Protein AF-A0A1C4DGW2-F1 (afdb_monomer_lite)

Structure (mmCIF, N/CA/C/O backbone):
data_AF-A0A1C4DGW2-F1
#
_entry.id   AF-A0A1C4DGW2-F1
#
loop_
_atom_site.group_PDB
_atom_site.id
_atom_site.type_symbol
_atom_site.label_atom_id
_atom_site.label_alt_id
_atom_site.label_comp_id
_atom_site.label_asym_id
_atom_site.label_entity_id
_atom_site.label_seq_id
_atom_site.pdbx_PDB_ins_code
_atom_site.Cartn_x
_atom_site.Cartn_y
_atom_site.Cartn_z
_atom_site.occupancy
_atom_site.B_iso_or_equiv
_atom_site.auth_seq_id
_atom_site.auth_comp_id
_atom_site.auth_asym_id
_atom_site.auth_atom_id
_atom_site.pdbx_PDB_model_num
ATOM 1 N N . MET A 1 1 ? 7.134 -4.731 -14.682 1.00 63.47 1 MET A N 1
ATOM 2 C CA . MET A 1 1 ? 5.787 -4.862 -14.090 1.00 63.47 1 MET A CA 1
ATOM 3 C C . MET A 1 1 ? 5.821 -5.672 -12.795 1.00 63.47 1 MET A C 1
ATOM 5 O O . MET A 1 1 ? 5.608 -5.067 -11.757 1.00 63.47 1 MET A O 1
ATOM 9 N N . GLU A 1 2 ? 6.229 -6.951 -12.804 1.00 74.75 2 GLU A N 1
ATOM 10 C CA . GLU A 1 2 ? 6.282 -7.800 -11.585 1.00 74.75 2 GLU A CA 1
ATOM 11 C C . GLU A 1 2 ? 7.084 -7.200 -10.411 1.00 74.75 2 GLU A C 1
ATOM 13 O O . GLU A 1 2 ? 6.680 -7.304 -9.256 1.00 74.75 2 GLU A O 1
ATOM 18 N N . VAL A 1 3 ? 8.214 -6.534 -10.684 1.00 79.50 3 VAL A N 1
ATOM 19 C CA . VAL A 1 3 ? 9.045 -5.908 -9.634 1.00 79.50 3 VAL A CA 1
ATOM 20 C C . VAL A 1 3 ? 8.311 -4.761 -8.929 1.00 79.50 3 VAL A C 1
ATOM 22 O O . VAL A 1 3 ? 8.424 -4.621 -7.715 1.00 79.50 3 VAL A O 1
ATOM 25 N N . PHE A 1 4 ? 7.538 -3.964 -9.671 1.00 80.56 4 PHE A N 1
ATOM 26 C CA . PHE A 1 4 ? 6.780 -2.839 -9.118 1.00 80.56 4 PHE A CA 1
ATOM 27 C C . PHE A 1 4 ? 5.612 -3.325 -8.265 1.00 80.56 4 PHE A C 1
ATOM 29 O O . PHE A 1 4 ? 5.425 -2.827 -7.160 1.00 80.56 4 PHE A O 1
ATOM 36 N N . GLU A 1 5 ? 4.880 -4.338 -8.732 1.00 82.75 5 GLU A N 1
ATOM 37 C CA . GLU A 1 5 ? 3.823 -4.971 -7.936 1.00 82.75 5 GLU A CA 1
ATOM 38 C C . GLU A 1 5 ? 4.374 -5.560 -6.640 1.00 82.75 5 GLU A C 1
ATOM 40 O O . GLU A 1 5 ? 3.792 -5.346 -5.580 1.00 82.75 5 GLU A O 1
ATOM 45 N N . LYS A 1 6 ? 5.534 -6.227 -6.688 1.00 87.38 6 LYS A N 1
ATOM 46 C CA . LYS A 1 6 ? 6.169 -6.764 -5.480 1.00 87.38 6 LYS A CA 1
ATOM 47 C C . LYS A 1 6 ? 6.517 -5.665 -4.471 1.00 87.38 6 LYS A C 1
ATOM 49 O O . LYS A 1 6 ? 6.206 -5.803 -3.293 1.00 87.38 6 LYS A O 1
ATOM 54 N N . ILE A 1 7 ? 7.107 -4.558 -4.930 1.00 85.81 7 ILE A N 1
ATOM 55 C CA . ILE A 1 7 ? 7.383 -3.397 -4.069 1.00 85.81 7 ILE A CA 1
ATOM 56 C C . ILE A 1 7 ? 6.077 -2.832 -3.493 1.00 85.81 7 ILE A C 1
ATOM 58 O O . ILE A 1 7 ? 6.029 -2.471 -2.316 1.00 85.81 7 ILE A O 1
ATOM 62 N N . ALA A 1 8 ? 5.015 -2.774 -4.298 1.00 88.75 8 ALA A N 1
ATOM 63 C CA . ALA A 1 8 ? 3.730 -2.250 -3.862 1.00 88.75 8 ALA A CA 1
ATOM 64 C C . ALA A 1 8 ? 3.100 -3.092 -2.746 1.00 88.75 8 ALA A C 1
ATOM 66 O O . ALA A 1 8 ? 2.653 -2.547 -1.734 1.00 88.75 8 ALA A O 1
ATOM 67 N N . VAL A 1 9 ? 3.123 -4.417 -2.910 1.00 91.44 9 VAL A N 1
ATOM 68 C CA . VAL A 1 9 ? 2.650 -5.386 -1.914 1.00 91.44 9 VAL A CA 1
ATOM 69 C C . VAL A 1 9 ? 3.453 -5.267 -0.617 1.00 91.44 9 VAL A C 1
ATOM 71 O O . VAL A 1 9 ? 2.851 -5.110 0.445 1.00 91.44 9 VAL A O 1
ATOM 74 N N . ASP A 1 10 ? 4.787 -5.232 -0.696 1.00 90.94 10 ASP A N 1
ATOM 75 C CA . ASP A 1 10 ? 5.655 -5.113 0.485 1.00 90.94 10 ASP A CA 1
ATOM 76 C C . ASP A 1 10 ? 5.385 -3.812 1.272 1.00 90.94 10 ASP A C 1
ATOM 78 O O . ASP A 1 10 ? 5.390 -3.795 2.507 1.00 90.94 10 ASP A O 1
ATOM 82 N N . ILE A 1 11 ? 5.141 -2.696 0.575 1.00 88.56 11 ILE A N 1
ATOM 83 C CA . ILE A 1 11 ? 4.799 -1.413 1.211 1.00 88.56 11 ILE A CA 1
ATOM 84 C C . ILE A 1 11 ? 3.394 -1.468 1.823 1.00 88.56 11 ILE A C 1
ATOM 86 O O . ILE A 1 11 ? 3.219 -1.024 2.962 1.00 88.56 11 ILE A O 1
ATOM 90 N N . LYS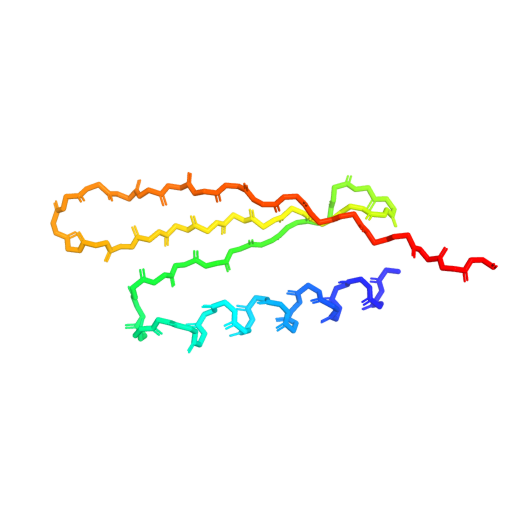 A 1 12 ? 2.408 -2.036 1.115 1.00 90.50 12 LYS A N 1
ATOM 91 C CA . LYS A 1 12 ? 1.038 -2.217 1.624 1.00 90.50 12 LYS A CA 1
ATOM 92 C C . LYS A 1 12 ? 1.028 -3.017 2.926 1.00 90.50 12 LYS A C 1
ATOM 94 O O . LYS A 1 12 ? 0.398 -2.584 3.893 1.00 90.50 12 LYS A O 1
ATOM 99 N N . GLU A 1 13 ? 1.747 -4.138 2.981 1.00 91.25 13 GLU A N 1
ATOM 100 C CA . GLU A 1 13 ? 1.861 -4.946 4.201 1.00 91.25 13 GLU A CA 1
ATOM 101 C C . GLU A 1 13 ? 2.510 -4.161 5.342 1.00 91.25 13 GLU A C 1
ATOM 103 O O . GLU A 1 13 ? 2.012 -4.178 6.468 1.00 91.25 13 GLU A O 1
ATOM 108 N N . LYS A 1 14 ? 3.587 -3.414 5.067 1.00 89.62 14 LYS A N 1
ATOM 109 C CA . LYS A 1 14 ? 4.237 -2.586 6.093 1.00 89.62 14 LYS A CA 1
ATOM 110 C C . LYS A 1 14 ? 3.302 -1.536 6.680 1.00 89.62 14 LYS A C 1
ATOM 112 O O . LYS A 1 14 ? 3.283 -1.395 7.897 1.00 89.62 14 LYS A O 1
ATOM 117 N N . ILE A 1 15 ? 2.545 -0.817 5.850 1.00 84.75 15 ILE A N 1
ATOM 118 C CA . ILE A 1 15 ? 1.596 0.201 6.332 1.00 84.75 15 ILE A CA 1
ATOM 119 C C . ILE A 1 15 ? 0.479 -0.465 7.144 1.00 84.75 15 ILE A C 1
ATOM 121 O O . ILE A 1 15 ? 0.156 0.010 8.230 1.00 84.75 15 ILE A O 1
ATOM 125 N N . SER A 1 16 ? -0.057 -1.587 6.658 1.00 85.94 16 SER A N 1
ATOM 126 C CA . SER A 1 16 ? -1.128 -2.327 7.342 1.00 85.94 16 SER A CA 1
ATOM 127 C C . SER A 1 16 ? -0.696 -2.817 8.730 1.00 85.94 16 SER A C 1
ATOM 129 O O . SER A 1 16 ? -1.479 -2.772 9.668 1.00 85.94 16 SER A O 1
ATOM 131 N N . ASN A 1 17 ? 0.574 -3.204 8.883 1.00 88.19 17 ASN A N 1
ATOM 132 C CA . ASN A 1 17 ? 1.145 -3.673 10.150 1.00 88.19 17 ASN A CA 1
ATOM 133 C C . ASN A 1 17 ? 1.578 -2.545 11.112 1.00 88.19 17 ASN A C 1
ATOM 135 O O . ASN A 1 17 ? 1.990 -2.832 12.236 1.00 88.19 17 ASN A O 1
ATOM 139 N N . MET A 1 18 ? 1.543 -1.272 10.695 1.00 85.25 18 MET A N 1
ATOM 140 C CA . MET A 1 18 ? 1.887 -0.132 11.566 1.00 85.25 18 MET A CA 1
ATOM 141 C C . MET A 1 18 ? 0.740 0.293 12.490 1.00 85.25 18 MET A C 1
ATOM 143 O O . MET A 1 18 ? 0.962 1.093 13.401 1.00 85.25 18 MET A O 1
ATOM 147 N N . VAL A 1 19 ? -0.466 -0.225 12.271 1.00 79.81 19 VAL A N 1
ATOM 148 C CA . VAL A 1 19 ? -1.654 0.055 13.082 1.00 79.81 19 VAL A CA 1
ATOM 149 C C . VAL A 1 19 ? -2.351 -1.252 13.479 1.00 79.81 19 VAL A C 1
ATOM 151 O O . VAL A 1 19 ? -2.072 -2.292 12.881 1.00 79.81 19 VAL A O 1
ATOM 154 N N . PRO A 1 20 ? -3.242 -1.235 14.485 1.00 79.06 20 PRO A N 1
ATOM 155 C CA . PRO A 1 20 ? -4.058 -2.395 14.818 1.00 79.06 20 PRO A CA 1
ATOM 156 C C . PRO A 1 20 ? -4.889 -2.897 13.628 1.00 79.06 20 PRO A C 1
ATOM 158 O O . PRO A 1 20 ? -5.332 -2.128 12.772 1.00 79.06 20 PRO A O 1
ATOM 161 N N . GLU A 1 21 ? -5.119 -4.208 13.596 1.00 75.00 21 GLU A N 1
ATOM 162 C CA . GLU A 1 21 ? -5.888 -4.865 12.540 1.00 75.00 21 GLU A CA 1
ATOM 163 C C . GLU A 1 21 ? -7.304 -4.269 12.430 1.00 75.00 21 GLU A C 1
ATOM 165 O O . GLU A 1 21 ? -8.023 -4.148 13.422 1.00 75.00 21 GLU A O 1
ATOM 170 N N . GLY A 1 22 ? -7.701 -3.885 11.212 1.00 72.00 22 GLY A N 1
ATOM 171 C CA . GLY A 1 22 ? -9.011 -3.286 10.929 1.00 72.00 22 GLY A CA 1
ATOM 172 C C . GLY A 1 22 ? -9.107 -1.766 11.130 1.00 72.00 22 GLY A C 1
ATOM 173 O O . GLY A 1 22 ? -10.164 -1.194 10.853 1.00 72.00 22 GLY A O 1
ATOM 174 N N . GLU A 1 23 ? -8.029 -1.099 11.564 1.00 81.38 23 GLU A N 1
ATOM 175 C CA . GLU A 1 23 ? -7.980 0.370 11.708 1.00 81.38 23 GLU A CA 1
ATOM 176 C C . GLU A 1 23 ? -7.464 1.105 10.461 1.00 81.38 23 GLU A C 1
ATOM 178 O O . GLU A 1 23 ? -7.581 2.332 10.358 1.00 81.38 23 GLU A O 1
ATOM 183 N N . VAL A 1 24 ? -6.899 0.373 9.499 1.00 84.62 24 VAL A N 1
ATOM 184 C CA . VAL A 1 24 ? -6.498 0.918 8.202 1.00 84.62 24 VAL A CA 1
ATOM 185 C C . VAL A 1 24 ? -6.870 -0.032 7.078 1.00 84.62 24 VAL A C 1
ATOM 187 O O . VAL A 1 24 ? -6.670 -1.242 7.174 1.00 84.62 24 VAL A O 1
ATOM 190 N N . ASP A 1 25 ? -7.374 0.542 5.996 1.00 86.50 25 ASP A N 1
ATOM 191 C CA . ASP A 1 25 ? -7.443 -0.100 4.694 1.00 86.50 25 ASP A CA 1
ATOM 192 C C . ASP A 1 25 ? -6.422 0.565 3.767 1.00 86.50 25 ASP A C 1
ATOM 194 O O . ASP A 1 25 ? -6.328 1.796 3.690 1.00 86.50 25 ASP A O 1
ATOM 198 N N . VAL A 1 26 ? -5.613 -0.257 3.107 1.00 88.69 26 VAL A N 1
ATOM 199 C CA . VAL A 1 26 ? -4.533 0.190 2.229 1.00 88.69 26 VAL A CA 1
ATOM 200 C C . VAL A 1 26 ? -4.717 -0.475 0.880 1.00 88.69 26 VAL A C 1
ATOM 202 O O . VAL A 1 26 ? -4.611 -1.699 0.750 1.00 88.69 26 VAL A O 1
ATOM 205 N N . ASP A 1 27 ? -4.918 0.342 -0.141 1.00 90.69 27 ASP A N 1
ATOM 206 C CA . ASP A 1 27 ? -4.955 -0.094 -1.528 1.00 90.69 27 ASP A CA 1
ATOM 207 C C . ASP A 1 27 ? -3.881 0.617 -2.350 1.00 90.69 27 ASP A C 1
ATOM 209 O O . ASP A 1 27 ? -3.342 1.651 -1.936 1.00 90.69 27 ASP A O 1
ATOM 213 N N . PHE A 1 28 ? -3.536 0.062 -3.507 1.00 91.38 28 PHE A N 1
ATOM 214 C CA . PHE A 1 28 ? -2.571 0.682 -4.405 1.00 91.38 28 PHE A CA 1
ATOM 215 C C . PHE A 1 28 ? -2.915 0.471 -5.874 1.00 91.38 28 PHE A C 1
ATOM 217 O O . PHE A 1 28 ? -3.587 -0.480 -6.261 1.00 91.38 28 PHE A O 1
ATOM 224 N N . MET A 1 29 ? -2.390 1.358 -6.713 1.00 90.25 29 MET A N 1
ATOM 225 C CA . MET A 1 29 ? -2.430 1.221 -8.164 1.00 90.25 29 MET A CA 1
ATOM 226 C C . MET A 1 29 ? -1.126 1.713 -8.784 1.00 90.25 29 MET A C 1
ATOM 228 O O . MET A 1 29 ? -0.531 2.688 -8.319 1.00 90.25 29 MET A O 1
ATOM 232 N N . VAL A 1 30 ? -0.700 1.051 -9.857 1.00 85.69 30 VAL A N 1
ATOM 233 C CA . VAL A 1 30 ? 0.387 1.532 -10.715 1.00 85.69 30 VAL A CA 1
ATOM 234 C C . VAL A 1 30 ? -0.194 2.607 -11.633 1.00 85.69 30 VAL A C 1
ATOM 236 O O . VAL A 1 30 ? -1.161 2.346 -12.348 1.00 85.69 30 VAL A O 1
ATOM 239 N N . VAL A 1 31 ? 0.341 3.825 -11.552 1.00 86.06 31 VAL A N 1
ATOM 240 C CA . VAL A 1 31 ? -0.158 4.988 -12.307 1.00 86.06 31 VAL A CA 1
ATOM 241 C C . VAL A 1 31 ? 0.557 5.107 -13.651 1.00 86.06 31 VAL A C 1
ATOM 243 O O . VAL A 1 31 ? -0.091 5.346 -14.669 1.00 86.06 31 VAL A O 1
ATOM 246 N N . ASP A 1 32 ? 1.872 4.914 -13.649 1.00 83.31 32 ASP A N 1
ATOM 247 C CA . ASP A 1 32 ? 2.748 4.921 -14.820 1.00 83.31 32 ASP A CA 1
ATOM 248 C C . ASP A 1 32 ? 3.974 4.017 -14.562 1.00 83.31 32 ASP A C 1
ATOM 250 O O . ASP A 1 32 ? 4.005 3.265 -13.583 1.00 83.31 32 ASP A O 1
ATOM 254 N N . ASP A 1 33 ? 4.960 4.045 -15.462 1.00 79.50 33 ASP A N 1
ATOM 255 C CA . ASP A 1 33 ? 6.119 3.144 -15.441 1.00 79.50 33 ASP A CA 1
ATOM 256 C C . ASP A 1 33 ? 7.036 3.329 -14.220 1.00 79.50 33 ASP A C 1
ATOM 258 O O . ASP A 1 33 ? 7.835 2.433 -13.931 1.00 79.50 33 ASP A O 1
ATOM 262 N N . ASP A 1 34 ? 6.941 4.455 -13.505 1.00 83.94 34 ASP A N 1
ATOM 263 C CA . ASP A 1 34 ? 7.754 4.744 -12.325 1.00 83.94 34 ASP A CA 1
ATOM 264 C C . ASP A 1 34 ? 6.947 5.171 -11.089 1.00 83.94 34 ASP A C 1
ATOM 266 O O . ASP A 1 34 ? 7.535 5.353 -10.024 1.00 83.94 34 ASP A O 1
ATOM 270 N N . THR A 1 35 ? 5.618 5.249 -11.159 1.00 86.06 35 THR A N 1
ATOM 271 C CA . THR A 1 35 ? 4.776 5.765 -10.070 1.00 86.06 35 THR A CA 1
ATOM 272 C C . THR A 1 35 ? 3.762 4.746 -9.569 1.00 86.06 35 THR A C 1
ATOM 274 O O . THR A 1 35 ? 2.931 4.210 -10.308 1.00 86.06 35 THR A O 1
ATOM 277 N N . ILE A 1 36 ? 3.761 4.552 -8.249 1.00 89.25 36 ILE A N 1
ATOM 278 C CA . ILE A 1 36 ? 2.757 3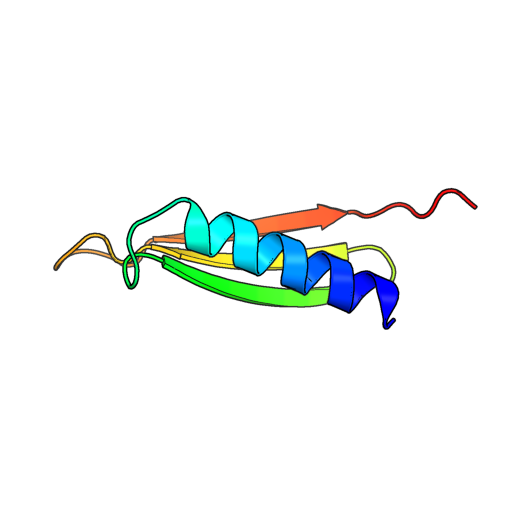.773 -7.521 1.00 89.25 36 ILE A CA 1
ATOM 279 C C . ILE A 1 36 ? 2.004 4.713 -6.585 1.00 89.25 36 ILE A C 1
ATOM 281 O O . ILE A 1 36 ? 2.605 5.404 -5.761 1.00 89.25 36 ILE A O 1
ATOM 285 N N . ARG A 1 37 ? 0.677 4.720 -6.686 1.00 91.00 37 ARG A N 1
ATOM 286 C CA . ARG A 1 37 ? -0.198 5.471 -5.787 1.00 91.00 37 ARG A CA 1
ATOM 287 C C . ARG A 1 37 ? -0.784 4.544 -4.741 1.00 91.00 37 ARG A C 1
ATOM 289 O O . ARG A 1 37 ? -1.439 3.568 -5.093 1.00 91.00 37 ARG A O 1
ATOM 296 N N . PHE A 1 38 ? -0.628 4.914 -3.478 1.00 91.44 38 PHE A N 1
ATOM 297 C CA . PHE A 1 38 ? -1.286 4.279 -2.345 1.00 91.44 38 PHE A CA 1
ATOM 298 C C . PHE A 1 38 ? -2.478 5.114 -1.893 1.00 91.44 38 PHE A C 1
ATOM 300 O O . PHE A 1 38 ? -2.403 6.343 -1.783 1.00 91.44 38 PHE A O 1
ATOM 307 N N . ILE A 1 39 ? -3.577 4.428 -1.611 1.00 89.56 39 ILE A N 1
ATOM 308 C CA . ILE A 1 39 ? -4.792 4.979 -1.026 1.00 89.56 39 ILE A CA 1
ATOM 309 C C . ILE A 1 39 ? -4.899 4.371 0.366 1.00 8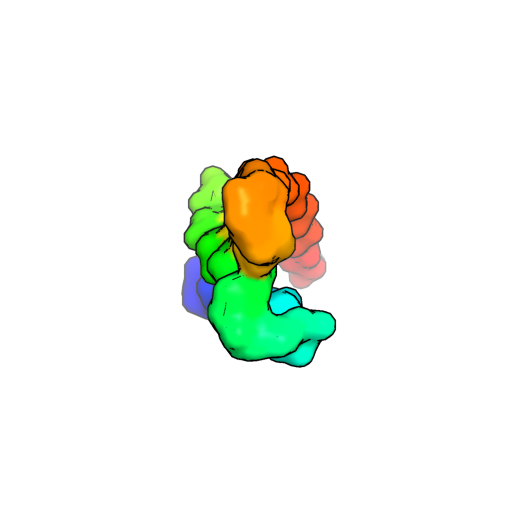9.56 39 ILE A C 1
ATOM 311 O O . ILE A 1 39 ? -5.041 3.162 0.507 1.00 89.56 39 ILE A O 1
ATOM 315 N N . VAL A 1 40 ? -4.793 5.213 1.390 1.00 87.44 40 VAL A N 1
ATOM 316 C CA . VAL A 1 40 ? -4.802 4.789 2.792 1.00 87.44 40 VAL A CA 1
ATOM 317 C C . VAL A 1 40 ? -6.027 5.388 3.464 1.00 87.44 40 VAL A C 1
ATOM 319 O O . VAL A 1 40 ? -6.131 6.611 3.584 1.00 87.44 40 VAL A O 1
ATOM 322 N N . ALA A 1 41 ? -6.953 4.541 3.896 1.00 85.50 41 ALA A N 1
ATOM 323 C CA . ALA A 1 41 ? -8.157 4.936 4.611 1.00 85.50 41 ALA A CA 1
ATOM 324 C C . ALA A 1 41 ? -8.054 4.490 6.071 1.00 85.50 41 ALA A C 1
ATOM 326 O O . ALA A 1 41 ? -7.986 3.300 6.356 1.00 85.50 41 ALA A O 1
ATOM 327 N N . PHE A 1 42 ? -8.053 5.445 7.002 1.00 79.50 42 PHE A N 1
ATOM 328 C CA . PHE A 1 42 ? -8.057 5.139 8.435 1.00 79.50 42 PHE A CA 1
ATOM 329 C C . PHE A 1 42 ? -9.485 5.099 8.978 1.00 79.50 42 PHE A C 1
AT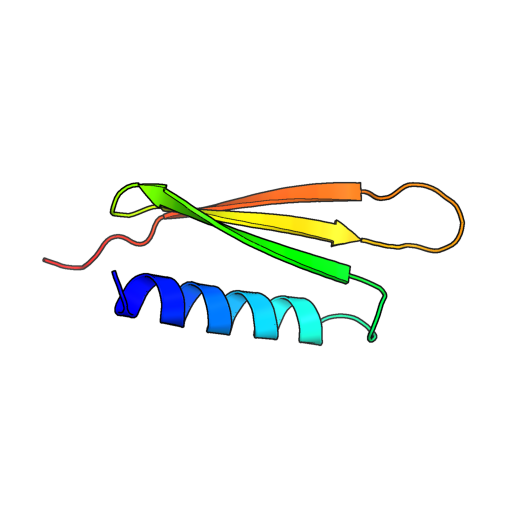OM 331 O O . PHE A 1 42 ? -10.246 6.053 8.793 1.00 79.50 42 PHE A O 1
ATOM 338 N N . SER A 1 43 ? -9.827 4.032 9.692 1.00 72.19 43 SER A N 1
ATOM 339 C CA . SER A 1 43 ? -11.086 3.851 10.420 1.00 72.19 43 SER A CA 1
ATOM 340 C C . SER A 1 43 ? -10.881 4.194 11.901 1.00 72.19 43 SER A C 1
ATOM 342 O O . SER A 1 43 ? -10.778 3.322 12.757 1.00 72.19 43 SER A O 1
ATOM 344 N N . GLN A 1 44 ? -10.832 5.487 12.239 1.00 62.97 44 GLN A N 1
ATOM 345 C CA . GLN A 1 44 ? -10.802 5.924 13.643 1.00 62.97 44 GLN A CA 1
ATOM 346 C C . GLN A 1 44 ? -12.221 5.982 14.235 1.00 62.97 44 GLN A C 1
ATOM 348 O O . GLN A 1 44 ? -12.826 7.045 14.357 1.00 62.97 44 GLN A O 1
ATOM 353 N N . GLY A 1 45 ? -12.770 4.830 14.624 1.00 59.28 45 GLY A N 1
ATOM 354 C CA . GLY A 1 45 ? -14.071 4.763 15.301 1.00 59.28 45 GLY A CA 1
ATOM 355 C C . GLY A 1 45 ? -15.253 5.309 14.477 1.00 59.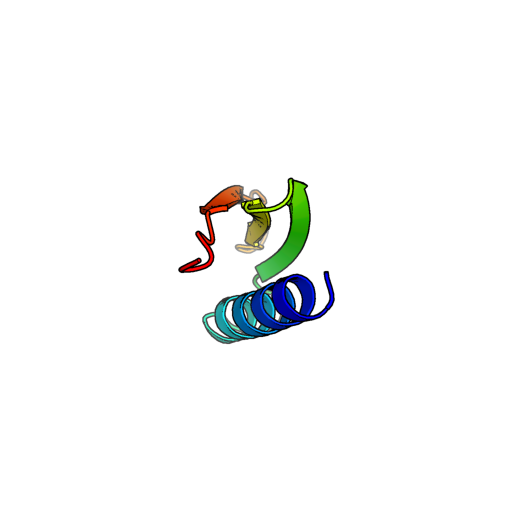28 45 GLY A C 1
ATOM 356 O O . GLY A 1 45 ? -15.269 5.227 13.253 1.00 59.28 45 GLY A O 1
ATOM 357 N N . LEU A 1 46 ? -16.284 5.829 15.162 1.00 51.34 46 LEU A N 1
ATOM 358 C CA . LEU A 1 46 ? -17.582 6.226 14.576 1.00 51.34 46 LEU A CA 1
ATOM 359 C C . LEU A 1 46 ? -17.568 7.506 13.718 1.00 51.34 46 LEU A C 1
ATOM 361 O O . LEU A 1 46 ? -18.622 7.883 13.206 1.00 51.34 46 LEU A O 1
ATOM 365 N N . TYR A 1 47 ? -16.439 8.197 13.564 1.00 54.09 47 TYR A N 1
ATOM 366 C CA . TYR A 1 47 ? -16.418 9.503 12.906 1.00 54.09 47 TYR A CA 1
ATOM 367 C C . TYR A 1 47 ? -15.241 9.625 11.930 1.00 54.09 47 TYR A C 1
ATOM 369 O O . TYR A 1 47 ? -14.085 9.670 12.326 1.00 54.09 47 TYR A O 1
ATOM 377 N N . GLU A 1 48 ? -15.615 9.713 10.650 1.00 57.19 48 GLU A N 1
ATOM 378 C CA . GLU A 1 48 ? -14.824 10.054 9.459 1.00 57.19 48 GLU A CA 1
ATOM 379 C C . GLU A 1 48 ? -13.665 9.124 9.066 1.00 57.19 48 GLU A C 1
ATOM 381 O O . GLU A 1 48 ? -12.587 9.112 9.656 1.00 57.19 48 GLU A O 1
ATOM 386 N N . GLN A 1 49 ? -13.850 8.443 7.929 1.00 59.38 49 GLN A N 1
ATOM 387 C CA . GLN A 1 49 ? -12.740 7.873 7.172 1.00 59.38 49 GLN A CA 1
ATOM 388 C C . GLN A 1 49 ? -11.890 9.011 6.601 1.00 59.38 49 GLN A C 1
ATOM 390 O O . GLN A 1 49 ? -12.334 9.756 5.723 1.00 59.38 49 GLN A O 1
ATOM 395 N N . LYS A 1 50 ? -10.648 9.139 7.071 1.00 69.31 50 LYS A N 1
ATOM 396 C CA . LYS A 1 50 ? -9.666 10.022 6.433 1.00 69.31 50 LYS A CA 1
ATOM 397 C C . LYS A 1 50 ? -8.933 9.243 5.354 1.00 69.31 50 LYS A C 1
ATOM 399 O O . LYS A 1 50 ? -8.131 8.363 5.666 1.00 69.31 50 LYS A O 1
ATOM 404 N N . ILE A 1 51 ? -9.210 9.589 4.098 1.00 72.25 51 ILE A N 1
ATOM 405 C CA . ILE A 1 51 ? -8.505 9.044 2.937 1.00 72.25 51 ILE A CA 1
ATOM 406 C C . ILE A 1 51 ? -7.284 9.916 2.661 1.00 72.25 51 ILE A C 1
ATOM 408 O O . ILE A 1 51 ? -7.409 11.074 2.258 1.00 72.25 51 ILE A O 1
ATOM 412 N N . ASN A 1 52 ? -6.102 9.341 2.848 1.00 78.31 52 ASN A N 1
ATOM 413 C CA . ASN A 1 52 ? -4.835 9.939 2.459 1.00 78.31 52 ASN A CA 1
ATOM 414 C C . ASN A 1 52 ? -4.331 9.282 1.171 1.00 78.31 52 ASN A C 1
ATOM 416 O O . ASN A 1 52 ? -4.449 8.071 0.987 1.00 78.31 52 ASN A O 1
ATOM 420 N N . LYS A 1 53 ? -3.760 10.092 0.278 1.00 82.44 53 LYS A N 1
ATOM 421 C CA . LYS A 1 53 ? -3.114 9.622 -0.951 1.00 82.44 53 LYS A CA 1
ATOM 422 C C . LYS A 1 53 ? -1.611 9.822 -0.822 1.00 82.44 53 LYS A C 1
ATOM 424 O O . LYS A 1 53 ? -1.180 10.917 -0.463 1.00 82.44 53 LYS A O 1
ATOM 429 N N . LEU A 1 54 ? -0.842 8.780 -1.117 1.00 82.69 54 LEU A N 1
ATOM 430 C CA . LEU A 1 54 ? 0.617 8.813 -1.119 1.00 82.69 54 LEU A CA 1
ATOM 431 C C . LEU A 1 54 ? 1.126 8.337 -2.479 1.00 82.69 54 LEU A C 1
ATOM 433 O O . LEU A 1 54 ? 0.935 7.178 -2.837 1.00 82.69 54 LEU A O 1
ATOM 437 N N . ASP A 1 55 ? 1.794 9.228 -3.207 1.00 82.25 55 ASP A N 1
ATOM 438 C CA . ASP A 1 55 ? 2.406 8.909 -4.496 1.00 82.25 55 ASP A CA 1
ATOM 439 C C . ASP A 1 55 ? 3.897 8.609 -4.289 1.00 82.25 55 ASP A C 1
ATOM 441 O O . ASP A 1 55 ? 4.651 9.449 -3.786 1.00 82.25 55 ASP A O 1
ATOM 445 N N . ILE A 1 56 ? 4.323 7.403 -4.666 1.00 81.75 56 ILE A N 1
ATOM 446 C CA . ILE A 1 56 ? 5.711 6.944 -4.575 1.00 81.75 56 ILE A CA 1
ATOM 447 C C . ILE A 1 56 ? 6.280 6.835 -5.987 1.00 81.75 56 ILE A C 1
ATOM 449 O O . ILE A 1 56 ? 5.794 6.048 -6.793 1.00 81.75 56 ILE A O 1
ATOM 453 N N . HIS A 1 57 ? 7.342 7.598 -6.248 1.00 81.50 57 HIS A N 1
ATOM 454 C CA . HIS A 1 57 ? 8.076 7.568 -7.510 1.00 81.50 57 HIS A CA 1
ATOM 455 C C . HIS A 1 57 ? 9.328 6.700 -7.342 1.00 81.50 57 HIS A C 1
ATOM 457 O O . HIS A 1 57 ? 10.230 7.028 -6.564 1.00 81.50 57 HIS A O 1
ATOM 463 N N . ILE A 1 58 ? 9.384 5.585 -8.056 1.00 75.38 58 ILE A N 1
ATOM 464 C CA . ILE A 1 58 ? 10.467 4.609 -8.045 1.00 75.38 58 ILE A CA 1
ATOM 465 C C . ILE A 1 58 ? 11.266 4.789 -9.331 1.00 75.38 58 ILE A C 1
ATOM 467 O O . ILE A 1 58 ? 11.006 4.160 -10.353 1.00 75.38 58 ILE A O 1
ATOM 471 N N . LYS A 1 59 ? 12.300 5.628 -9.269 1.00 74.06 59 LYS A N 1
ATOM 472 C CA . LYS A 1 59 ? 13.279 5.696 -10.353 1.00 74.06 59 LYS A CA 1
ATOM 473 C C . LYS A 1 59 ? 14.122 4.428 -10.346 1.00 74.06 59 LYS A C 1
ATOM 475 O O . LYS A 1 59 ? 14.920 4.216 -9.432 1.00 74.06 59 LYS A O 1
ATOM 480 N N . THR A 1 60 ? 13.982 3.603 -11.376 1.00 64.56 60 THR A N 1
ATOM 481 C CA . THR A 1 60 ? 14.957 2.547 -11.650 1.00 64.56 60 THR A CA 1
ATOM 482 C C . THR A 1 60 ? 16.291 3.195 -12.006 1.00 64.56 60 THR A C 1
ATOM 484 O O . THR A 1 60 ? 16.354 4.026 -12.912 1.00 64.56 60 THR A O 1
ATOM 487 N N . LEU A 1 61 ? 17.354 2.835 -11.284 1.00 59.81 61 LEU A N 1
ATOM 488 C CA . LEU A 1 61 ? 18.722 3.157 -11.681 1.00 59.81 61 LEU A CA 1
ATOM 489 C C . LEU A 1 61 ? 19.015 2.363 -12.958 1.00 59.81 61 LEU A C 1
ATOM 491 O O . LEU A 1 61 ? 19.238 1.156 -12.895 1.00 59.81 61 LEU A O 1
ATOM 495 N N . SER A 1 62 ? 18.894 3.038 -14.099 1.00 54.09 62 SER A N 1
ATOM 496 C CA . SER A 1 62 ? 19.330 2.564 -15.416 1.00 54.09 62 SER A CA 1
ATOM 497 C C . SER A 1 62 ? 20.832 2.328 -15.453 1.00 54.09 62 SER A C 1
ATOM 499 O O . SER A 1 62 ? 21.547 3.224 -14.942 1.00 54.09 62 SER A O 1
#

Sequence (62 aa):
MEVFEKIAVDIKEKISNMVPEGEVDVDFMVVDDDTIRFIVAFSQGLYEQKINKLDIHIKTLS

Foldseek 3Di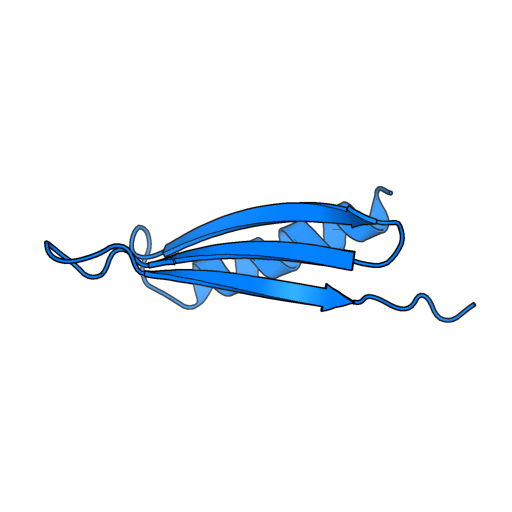:
DVVVVVVQVVVQVVVCVVDPHPQKDWDWDDPDPFKIKIWIWGDPDPDDTDTDIDIGGHDDPD

Radius of gyration: 13.06 Å; chains: 1; bounding box: 37×18×31 Å

Organism: NCBI:txid1005665

Secondary structure (DSSP, 8-state):
-HHHHHHHHHHHHHHHTTS-TTSEEEEEEE-SSSEEEEEEEE--TTS--EEEEEEEE-----

pLDDT: mean 79.71, std 10.85, range [51.34, 91.44]